Protein AF-A0A354CIU0-F1 (afdb_monomer_lite)

Sequence (46 aa):
MHNTDNTENDNKIQKFRQTVCDSDNVVFFGGAGVSTESGIPDFRGV

Structure (mmCIF, N/CA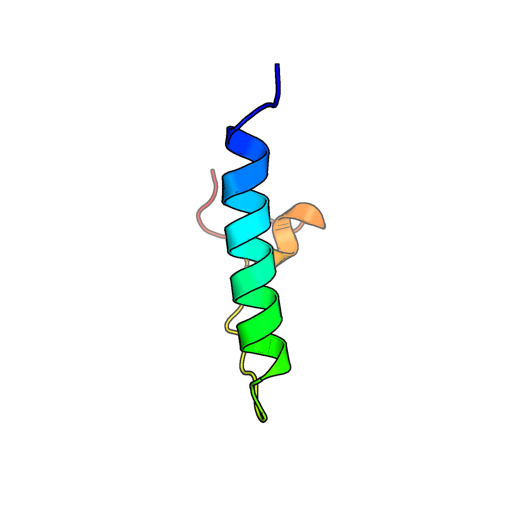/C/O backbone):
data_AF-A0A354CIU0-F1
#
_entry.id   AF-A0A354CIU0-F1
#
loop_
_atom_site.group_PDB
_atom_site.id
_atom_site.type_symbol
_atom_site.label_atom_id
_atom_site.label_alt_id
_atom_site.label_comp_id
_atom_site.label_asym_id
_atom_site.label_entity_id
_atom_site.label_seq_id
_atom_site.pdbx_PDB_ins_code
_atom_site.Cartn_x
_atom_site.Cartn_y
_atom_site.Cartn_z
_atom_site.occupancy
_atom_site.B_iso_or_equiv
_atom_site.auth_seq_id
_atom_site.auth_comp_id
_atom_site.auth_asym_id
_atom_site.auth_atom_id
_atom_site.pdbx_PDB_model_num
ATOM 1 N N . MET A 1 1 ? 16.009 22.873 14.623 1.00 47.47 1 MET A N 1
ATOM 2 C CA . MET A 1 1 ? 15.185 22.937 13.399 1.00 47.47 1 MET A CA 1
ATOM 3 C C . MET A 1 1 ? 14.565 21.565 13.205 1.00 47.47 1 MET A C 1
ATOM 5 O O . MET A 1 1 ? 15.297 20.625 12.936 1.00 47.47 1 MET A O 1
ATOM 9 N N . HIS A 1 2 ? 13.269 21.421 13.485 1.00 54.59 2 HIS A N 1
ATO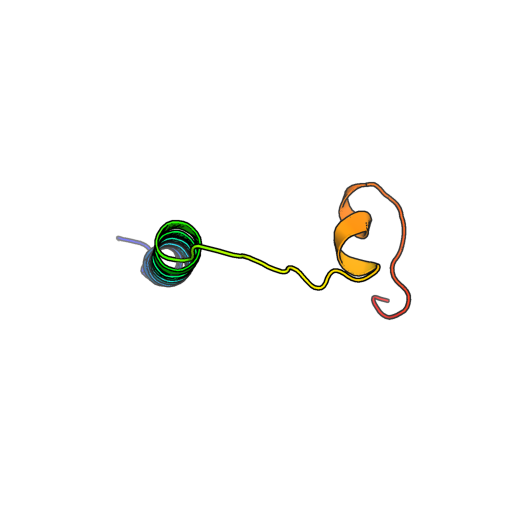M 10 C CA . HIS A 1 2 ? 12.525 20.197 13.173 1.00 54.59 2 HIS A CA 1
ATOM 11 C C . HIS A 1 2 ? 12.175 20.268 11.683 1.00 54.59 2 HIS A C 1
ATOM 13 O O . HIS A 1 2 ? 11.592 21.263 11.258 1.00 54.59 2 HIS A O 1
ATOM 19 N N . ASN A 1 3 ? 12.590 19.276 10.896 1.00 62.91 3 ASN A N 1
ATOM 20 C CA . ASN A 1 3 ? 12.304 19.225 9.465 1.00 62.91 3 ASN A CA 1
ATOM 21 C C . ASN A 1 3 ? 10.815 18.891 9.280 1.00 62.91 3 ASN A C 1
ATOM 23 O O . ASN A 1 3 ? 10.416 17.748 9.490 1.00 62.91 3 ASN A O 1
ATOM 27 N N . THR A 1 4 ? 9.987 19.887 8.967 1.00 62.84 4 THR A N 1
ATOM 28 C CA . THR A 1 4 ? 8.520 19.754 8.867 1.00 62.84 4 THR A CA 1
ATOM 29 C C . THR A 1 4 ? 8.064 18.806 7.756 1.00 62.84 4 THR A C 1
ATOM 31 O O . THR A 1 4 ? 6.969 18.259 7.847 1.00 62.84 4 THR A O 1
ATOM 34 N N . ASP A 1 5 ? 8.917 18.554 6.761 1.00 61.62 5 ASP A N 1
ATOM 35 C CA . ASP A 1 5 ? 8.607 17.710 5.599 1.00 61.62 5 ASP A CA 1
ATOM 36 C C . ASP A 1 5 ? 8.521 16.216 5.947 1.00 61.62 5 ASP A C 1
ATOM 38 O O . ASP A 1 5 ? 7.704 15.486 5.383 1.00 61.62 5 ASP A O 1
ATOM 42 N N . ASN A 1 6 ? 9.311 15.753 6.923 1.00 65.06 6 ASN A N 1
ATOM 43 C CA . ASN A 1 6 ? 9.216 14.367 7.399 1.00 65.06 6 ASN A CA 1
ATOM 44 C C . ASN A 1 6 ? 7.893 14.135 8.141 1.00 65.06 6 ASN A C 1
ATOM 46 O O . ASN A 1 6 ? 7.248 13.106 7.957 1.00 65.06 6 ASN A O 1
ATOM 50 N N . THR A 1 7 ? 7.428 15.139 8.889 1.00 74.38 7 THR A N 1
ATOM 51 C CA . THR A 1 7 ? 6.194 15.059 9.674 1.00 74.38 7 THR A CA 1
ATOM 52 C C . THR A 1 7 ? 4.954 14.827 8.801 1.00 74.38 7 THR A C 1
ATOM 54 O O . THR A 1 7 ? 4.047 14.102 9.205 1.00 74.38 7 THR A O 1
ATOM 57 N N . GLU A 1 8 ? 4.879 15.408 7.598 1.00 81.56 8 GLU A N 1
ATOM 58 C CA . GLU A 1 8 ? 3.711 15.231 6.721 1.00 81.56 8 GLU A CA 1
ATOM 59 C C . GLU A 1 8 ? 3.634 13.819 6.115 1.00 81.56 8 GLU A C 1
ATOM 61 O O . GLU A 1 8 ? 2.560 13.208 6.102 1.00 81.56 8 GLU A O 1
ATOM 66 N N . ASN A 1 9 ? 4.759 13.278 5.640 1.00 87.44 9 ASN A N 1
ATOM 67 C CA . ASN A 1 9 ? 4.807 11.920 5.093 1.00 87.44 9 ASN A CA 1
ATOM 68 C C . ASN A 1 9 ? 4.549 10.870 6.177 1.00 87.44 9 ASN A C 1
ATOM 70 O O . ASN A 1 9 ? 3.754 9.953 5.959 1.00 87.44 9 ASN A O 1
ATOM 74 N N . ASP A 1 10 ? 5.123 11.057 7.366 1.00 88.56 10 ASP A N 1
ATOM 75 C CA . ASP A 1 10 ? 4.879 10.190 8.518 1.00 88.56 10 ASP A CA 1
ATOM 76 C C . ASP A 1 10 ? 3.389 10.170 8.893 1.00 88.56 10 ASP A C 1
ATOM 78 O O . ASP A 1 10 ? 2.814 9.103 9.121 1.00 88.56 10 ASP A O 1
ATOM 82 N N . ASN A 1 11 ? 2.716 11.326 8.856 1.0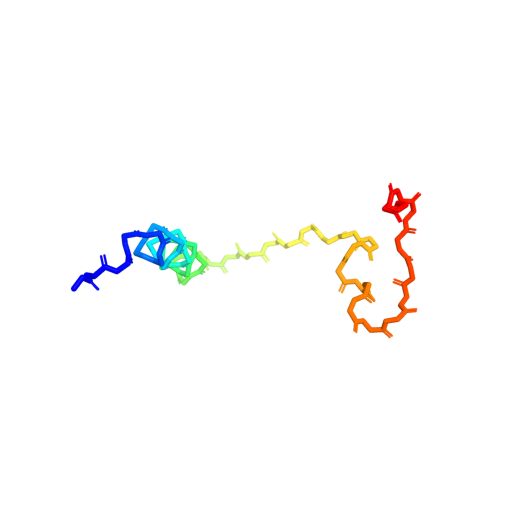0 93.56 11 ASN A N 1
ATOM 83 C CA . ASN A 1 11 ? 1.272 11.414 9.088 1.00 93.56 11 ASN A CA 1
ATOM 84 C C . ASN A 1 11 ? 0.455 10.654 8.028 1.00 93.56 11 ASN A C 1
ATOM 86 O O . ASN A 1 11 ? -0.519 9.973 8.367 1.00 93.56 11 ASN A O 1
ATOM 90 N N . LYS A 1 12 ? 0.840 10.731 6.746 1.00 94.44 12 LYS A N 1
ATOM 91 C CA . LYS A 1 12 ? 0.175 9.985 5.659 1.00 94.44 12 LYS A CA 1
ATOM 92 C C . LYS A 1 12 ? 0.343 8.476 5.838 1.00 94.44 12 LYS A C 1
ATOM 94 O O . LYS A 1 12 ? -0.638 7.742 5.714 1.00 94.44 12 LYS A O 1
ATOM 99 N N . ILE A 1 13 ? 1.547 8.026 6.191 1.00 95.88 13 ILE A N 1
ATOM 100 C CA . ILE A 1 13 ? 1.842 6.612 6.455 1.00 95.88 13 ILE A CA 1
ATOM 101 C C . ILE A 1 13 ? 1.043 6.113 7.662 1.00 95.88 13 ILE A C 1
ATOM 103 O O . ILE A 1 13 ? 0.430 5.050 7.582 1.00 95.88 13 ILE A O 1
ATOM 107 N N . GLN A 1 14 ? 0.976 6.881 8.755 1.00 96.38 14 GLN A N 1
ATOM 108 C CA . GLN A 1 14 ? 0.186 6.494 9.929 1.00 96.38 14 GLN A CA 1
ATOM 109 C C . GLN A 1 14 ? -1.306 6.383 9.610 1.00 96.38 14 GLN A C 1
ATOM 111 O O . GLN A 1 14 ? -1.953 5.421 10.022 1.00 96.38 14 GLN A O 1
ATOM 116 N N . LYS A 1 15 ? -1.853 7.317 8.825 1.00 96.62 15 LYS A N 1
ATOM 117 C CA . LYS A 1 15 ? -3.256 7.264 8.398 1.00 96.62 15 LYS A CA 1
ATOM 118 C C . LYS A 1 15 ? -3.543 6.059 7.498 1.00 96.62 15 LYS A C 1
ATOM 120 O O . LYS A 1 15 ? -4.560 5.388 7.681 1.00 96.62 15 LYS A O 1
ATOM 125 N N . PHE A 1 16 ? -2.649 5.761 6.555 1.00 97.00 16 PHE A N 1
ATOM 126 C CA . PHE A 1 16 ? -2.749 4.562 5.723 1.00 97.00 16 PHE A CA 1
ATOM 127 C C . PHE A 1 16 ? -2.708 3.290 6.577 1.00 97.00 16 PHE A C 1
ATOM 129 O O . PHE A 1 16 ? -3.589 2.444 6.454 1.00 97.00 16 PHE A O 1
ATOM 136 N N . ARG A 1 17 ? -1.751 3.199 7.509 1.00 97.38 17 ARG A N 1
ATOM 137 C CA . ARG A 1 17 ? -1.618 2.071 8.438 1.00 97.38 17 ARG A CA 1
ATOM 138 C C . ARG A 1 17 ? -2.895 1.847 9.243 1.00 97.38 17 ARG A C 1
ATOM 140 O O . ARG A 1 17 ? -3.358 0.716 9.315 1.00 97.38 17 ARG A O 1
ATOM 147 N N . GLN A 1 18 ? -3.478 2.910 9.796 1.00 98.19 18 GLN A N 1
ATOM 148 C CA . GLN A 1 18 ? -4.737 2.822 10.537 1.00 98.19 18 GLN A CA 1
ATOM 149 C C . GLN A 1 18 ? -5.869 2.282 9.653 1.00 98.19 18 GLN A C 1
ATOM 151 O O . GLN A 1 18 ? -6.566 1.356 10.044 1.00 98.19 18 GLN A O 1
ATOM 156 N N . THR A 1 19 ? -5.983 2.792 8.424 1.00 97.38 19 THR A N 1
ATOM 157 C CA . THR A 1 19 ? -7.008 2.354 7.460 1.00 97.38 19 THR A CA 1
ATOM 158 C C . THR A 1 19 ? -6.881 0.861 7.141 1.00 97.38 19 THR A C 1
ATOM 160 O O . THR A 1 19 ? -7.884 0.158 7.080 1.00 97.38 19 THR A O 1
ATOM 163 N N . VAL A 1 20 ? -5.651 0.366 6.966 1.00 97.88 20 VAL A N 1
ATOM 164 C CA . VAL A 1 20 ? -5.377 -1.060 6.733 1.00 97.88 20 VAL A CA 1
ATOM 165 C C . VAL A 1 20 ? -5.720 -1.899 7.966 1.00 97.88 20 VAL A C 1
ATOM 167 O O . VAL A 1 20 ? -6.349 -2.940 7.818 1.00 97.88 20 VAL A O 1
ATOM 170 N N . CYS A 1 21 ? -5.338 -1.456 9.169 1.00 97.62 21 CYS A N 1
ATOM 171 C CA . CYS A 1 21 ? -5.615 -2.179 10.415 1.00 97.62 21 CYS A CA 1
ATOM 172 C C . CYS A 1 21 ? -7.111 -2.273 10.746 1.00 97.62 21 CYS A C 1
ATOM 174 O O . CYS A 1 21 ? -7.530 -3.279 11.308 1.00 97.62 21 CYS A O 1
ATOM 176 N N . ASP A 1 22 ? -7.895 -1.253 10.398 1.00 98.38 22 ASP A N 1
ATOM 177 C CA . ASP A 1 22 ? -9.336 -1.201 10.677 1.00 98.38 22 ASP A CA 1
ATOM 178 C C . ASP A 1 22 ? -10.186 -1.916 9.611 1.00 98.38 22 ASP A C 1
ATOM 180 O O . ASP A 1 22 ? -11.409 -1.976 9.729 1.00 98.38 22 ASP A O 1
ATOM 184 N N . SER A 1 23 ? -9.564 -2.431 8.546 1.00 98.12 23 SER A N 1
ATOM 185 C CA . SER A 1 23 ? -10.261 -3.091 7.440 1.00 98.12 23 SER A CA 1
ATOM 186 C C . SER A 1 23 ? -10.295 -4.609 7.623 1.00 98.12 23 SER A C 1
ATOM 188 O O . SER A 1 23 ? -9.250 -5.248 7.701 1.00 98.12 23 SER A O 1
ATOM 190 N N . ASP A 1 24 ? -11.488 -5.209 7.567 1.00 98.25 24 ASP A N 1
ATOM 191 C CA . ASP A 1 24 ? -11.648 -6.673 7.618 1.00 98.25 24 ASP A CA 1
ATOM 192 C C . ASP A 1 24 ? -11.153 -7.380 6.345 1.00 98.25 24 ASP A C 1
ATOM 194 O O . ASP A 1 24 ? -10.751 -8.541 6.376 1.00 98.25 24 ASP A O 1
ATOM 198 N N . ASN A 1 25 ? -11.205 -6.694 5.199 1.00 97.88 25 ASN A N 1
ATOM 199 C CA . ASN A 1 25 ? -10.786 -7.225 3.904 1.00 97.88 25 ASN A CA 1
ATOM 200 C C . ASN A 1 25 ? -10.027 -6.151 3.127 1.00 97.88 25 ASN A C 1
ATOM 202 O O . ASN A 1 25 ? -10.532 -5.046 2.931 1.00 97.88 25 ASN A O 1
ATOM 206 N N . VAL A 1 26 ? -8.836 -6.494 2.637 1.00 97.06 26 VAL A N 1
ATOM 207 C CA . VAL A 1 26 ? -7.969 -5.576 1.891 1.00 97.06 26 VAL A CA 1
ATOM 208 C C . VAL A 1 26 ? -7.656 -6.169 0.523 1.00 97.06 26 VAL A C 1
ATOM 210 O O . VAL A 1 26 ? -7.178 -7.297 0.419 1.00 97.06 26 VAL A O 1
ATOM 213 N N . VAL A 1 27 ? -7.896 -5.388 -0.531 1.00 96.94 27 VAL A N 1
ATOM 214 C CA . VAL A 1 27 ? -7.498 -5.715 -1.905 1.00 96.94 27 VAL A CA 1
ATOM 215 C C . VAL A 1 27 ? -6.505 -4.665 -2.381 1.00 96.94 27 VAL A C 1
ATOM 217 O O . VAL A 1 27 ? -6.781 -3.468 -2.323 1.00 96.94 27 VAL A O 1
ATOM 220 N N . PHE A 1 28 ? -5.353 -5.120 -2.866 1.00 96.31 28 PHE A N 1
ATOM 221 C CA . PHE A 1 28 ? -4.319 -4.266 -3.437 1.00 96.31 28 PHE A CA 1
ATOM 222 C C . PHE A 1 28 ? -4.239 -4.466 -4.951 1.00 96.31 28 PHE A C 1
ATOM 224 O O . PHE A 1 28 ? -4.144 -5.595 -5.432 1.00 96.31 28 PHE A O 1
ATOM 231 N N . PHE A 1 29 ? -4.236 -3.362 -5.697 1.00 96.12 29 PHE A N 1
ATOM 232 C CA . PHE A 1 29 ? -4.046 -3.363 -7.144 1.00 96.12 29 PHE A CA 1
ATOM 233 C C . PHE A 1 29 ? -2.625 -2.906 -7.472 1.00 96.12 29 PHE A C 1
ATOM 235 O O . PHE A 1 29 ? -2.335 -1.711 -7.499 1.00 96.12 29 PHE A O 1
ATOM 242 N N . GLY A 1 30 ? -1.741 -3.875 -7.703 1.00 93.75 30 GLY A N 1
ATOM 243 C CA . GLY A 1 30 ? -0.370 -3.633 -8.147 1.00 93.75 30 GLY A CA 1
ATOM 244 C C . GLY A 1 30 ? -0.239 -3.586 -9.671 1.00 93.75 30 GLY A C 1
ATOM 245 O O . GLY A 1 30 ? -1.054 -4.151 -10.399 1.00 93.75 30 GLY A O 1
ATOM 246 N N . GLY A 1 31 ? 0.825 -2.942 -10.152 1.00 95.19 31 GLY A N 1
ATOM 247 C CA . GLY A 1 31 ? 1.249 -2.945 -11.557 1.00 95.19 31 GLY A CA 1
ATOM 248 C C . GLY A 1 31 ? 2.760 -3.160 -11.676 1.00 95.19 31 GLY A C 1
ATOM 249 O O . GLY A 1 31 ? 3.432 -3.325 -10.665 1.00 95.19 31 GLY A O 1
ATOM 250 N N . ALA A 1 32 ? 3.318 -3.113 -12.890 1.00 95.38 32 ALA A N 1
ATOM 251 C CA . ALA A 1 32 ? 4.746 -3.388 -13.123 1.00 95.38 32 ALA A CA 1
ATOM 252 C C . ALA A 1 32 ? 5.709 -2.502 -12.303 1.00 95.38 32 ALA A C 1
ATOM 254 O O . ALA A 1 32 ? 6.798 -2.943 -11.952 1.00 95.38 32 ALA A O 1
ATOM 255 N N . GLY A 1 33 ? 5.274 -1.292 -11.929 1.00 94.69 33 GLY A N 1
ATOM 256 C CA . GLY A 1 33 ? 6.046 -0.373 -11.092 1.00 94.69 33 GLY A CA 1
ATOM 257 C C . GLY A 1 33 ? 6.459 -0.937 -9.727 1.00 94.69 33 GLY A C 1
ATOM 258 O O . GLY A 1 33 ? 7.460 -0.492 -9.197 1.00 94.69 33 GLY A O 1
ATOM 259 N N . VAL A 1 34 ? 5.759 -1.940 -9.174 1.00 96.00 34 VAL A N 1
ATOM 260 C CA . VAL A 1 34 ? 6.138 -2.547 -7.876 1.00 96.00 34 VAL A CA 1
ATOM 261 C C . VAL A 1 34 ? 7.334 -3.506 -7.964 1.00 96.00 34 VAL A C 1
ATOM 263 O O . VAL A 1 34 ? 7.696 -4.133 -6.971 1.00 96.00 34 VAL A O 1
ATOM 266 N N . SER A 1 35 ? 7.892 -3.709 -9.159 1.00 96.19 35 SER A N 1
ATOM 267 C CA . SER A 1 35 ? 9.005 -4.633 -9.405 1.00 96.19 35 SER A CA 1
ATOM 268 C C . SER A 1 35 ? 10.279 -3.932 -9.888 1.00 96.19 35 SER A C 1
ATOM 270 O O . SER A 1 35 ? 11.305 -4.601 -10.049 1.00 96.19 35 SER A O 1
ATOM 272 N N . THR A 1 36 ? 10.260 -2.608 -10.065 1.00 95.50 36 THR A N 1
ATOM 273 C CA . THR A 1 36 ? 11.407 -1.833 -10.571 1.00 95.50 36 THR A CA 1
ATOM 274 C C . THR A 1 36 ? 12.600 -1.906 -9.629 1.00 95.50 36 THR A C 1
ATOM 276 O O . THR A 1 36 ? 13.726 -2.106 -10.084 1.00 95.50 36 THR A O 1
ATOM 279 N N . GLU A 1 37 ? 12.370 -1.894 -8.315 1.00 95.06 37 GLU A N 1
ATOM 280 C CA . GLU A 1 37 ? 13.420 -2.008 -7.299 1.00 95.06 37 GLU A CA 1
ATOM 281 C C . GLU A 1 37 ? 14.091 -3.392 -7.278 1.00 95.06 37 GLU A C 1
ATOM 283 O O . GLU A 1 37 ? 15.179 -3.545 -6.726 1.00 95.06 37 GLU A O 1
ATOM 288 N N . SER A 1 38 ? 13.480 -4.399 -7.913 1.00 95.75 38 SER A N 1
ATOM 289 C CA . SER A 1 38 ? 14.076 -5.728 -8.115 1.00 95.75 38 SER A CA 1
ATOM 290 C C . SER A 1 38 ? 14.827 -5.874 -9.448 1.00 95.75 38 SER A C 1
ATOM 292 O O . SER A 1 38 ? 15.319 -6.956 -9.764 1.00 95.75 38 SER A O 1
ATOM 294 N N . GLY A 1 39 ? 14.931 -4.796 -10.232 1.00 93.12 39 GLY A N 1
ATOM 295 C CA . GLY A 1 39 ? 15.580 -4.784 -11.545 1.00 93.12 39 GLY A CA 1
ATOM 296 C C . GLY A 1 39 ? 14.670 -5.186 -12.709 1.00 93.12 39 GLY A C 1
ATOM 297 O O . GLY A 1 39 ? 15.164 -5.375 -13.820 1.00 93.12 39 GLY A O 1
ATOM 298 N N . ILE A 1 40 ? 13.356 -5.311 -12.485 1.00 93.69 40 ILE A N 1
ATOM 299 C CA . ILE A 1 40 ? 12.373 -5.580 -13.543 1.00 93.69 40 ILE A CA 1
ATOM 300 C C . ILE A 1 40 ? 11.772 -4.240 -13.992 1.00 93.69 40 ILE A C 1
ATOM 302 O O . ILE A 1 40 ? 11.058 -3.619 -13.207 1.00 93.69 40 ILE A O 1
ATOM 306 N N . PRO A 1 41 ? 12.031 -3.773 -15.224 1.00 91.75 41 PRO A N 1
ATOM 307 C CA . PRO A 1 41 ? 11.551 -2.471 -15.675 1.00 91.75 41 PRO A CA 1
ATOM 308 C C . PRO A 1 41 ? 10.025 -2.450 -15.803 1.00 91.75 41 PRO A C 1
ATOM 310 O O . PRO A 1 41 ? 9.400 -3.453 -16.160 1.00 91.75 41 PRO A O 1
ATOM 313 N N . ASP A 1 42 ? 9.425 -1.289 -15.543 1.00 95.62 42 ASP A N 1
ATOM 314 C CA . ASP A 1 42 ? 8.017 -1.065 -15.846 1.00 95.62 42 ASP A CA 1
ATOM 315 C C . ASP A 1 42 ? 7.819 -0.659 -17.325 1.00 95.62 42 ASP A C 1
ATOM 317 O O . ASP A 1 42 ? 8.758 -0.602 -18.120 1.00 95.62 42 ASP A O 1
ATOM 321 N N . PHE A 1 43 ? 6.570 -0.412 -17.724 1.00 92.75 43 PHE A N 1
ATOM 322 C CA . PHE A 1 43 ? 6.231 -0.100 -19.115 1.00 92.75 43 PHE A CA 1
ATOM 323 C C . P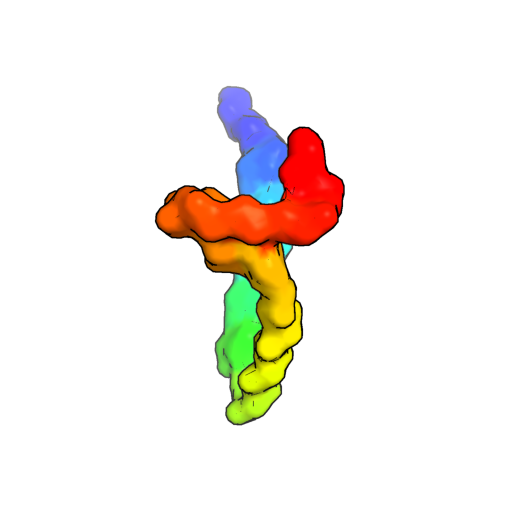HE A 1 43 ? 6.288 1.391 -19.479 1.00 92.75 43 PHE A C 1
ATOM 325 O O . PHE A 1 43 ? 6.132 1.720 -20.655 1.00 92.75 43 PHE A O 1
ATOM 332 N N . ARG A 1 44 ? 6.370 2.304 -18.504 1.00 92.56 44 ARG A N 1
ATOM 333 C CA . ARG A 1 44 ? 6.091 3.742 -18.709 1.00 92.56 44 ARG A CA 1
ATOM 334 C C . ARG A 1 44 ? 7.100 4.693 -18.054 1.00 92.56 44 ARG A C 1
ATOM 336 O O . ARG A 1 44 ? 7.048 5.883 -18.351 1.00 92.56 44 ARG A O 1
ATOM 343 N N . GLY A 1 45 ? 7.973 4.206 -17.183 1.00 82.38 45 GLY A N 1
ATOM 344 C CA . GLY A 1 45 ? 9.053 4.931 -16.531 1.00 82.38 45 GLY A CA 1
ATOM 345 C C . GLY A 1 45 ? 10.297 4.895 -17.406 1.00 82.38 45 GLY A C 1
ATOM 346 O O . GLY A 1 45 ? 11.039 3.915 -17.395 1.00 82.38 45 GLY A O 1
ATOM 347 N N . VAL A 1 46 ? 10.473 5.949 -18.203 1.00 67.31 46 VAL A N 1
ATOM 348 C CA . VAL A 1 46 ? 11.742 6.271 -18.877 1.00 67.31 46 VAL A CA 1
ATOM 349 C C . VAL A 1 46 ? 12.677 7.021 -17.943 1.00 67.31 46 VAL A C 1
ATOM 351 O O . VAL A 1 46 ? 12.168 7.833 -17.135 1.00 67.31 46 VAL A O 1
#

Secondary structure (DSSP, 8-state):
---HHHHHHHHHHHHHHHHHHT-SS------GGGGGGGT---SS--

Foldseek 3Di:
DPPVVVVVVVVVV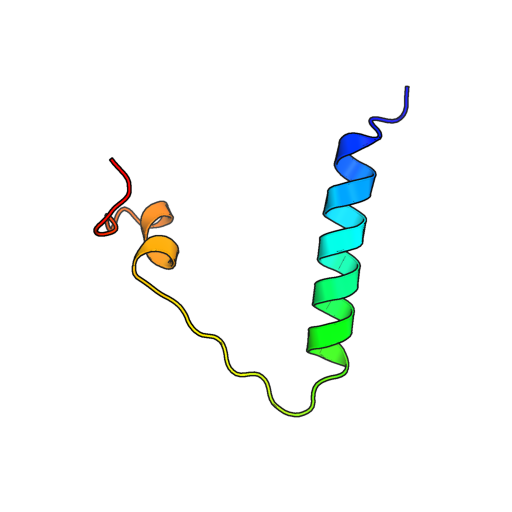VVVVVVVVPDPDDDDDDAQVVC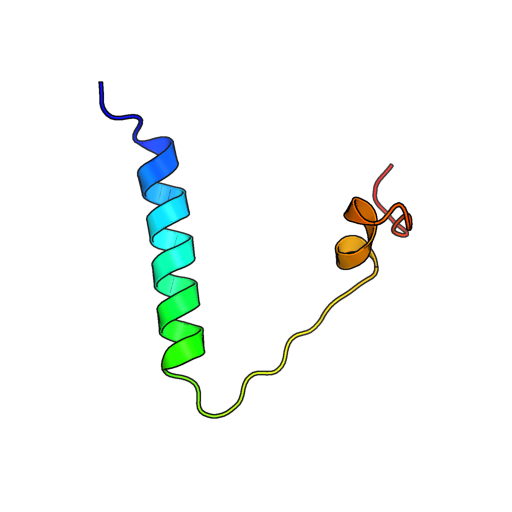VVVVRDHDPDD

Radius of gyration: 15.44 Å; chains: 1; bounding box: 27×30×32 Å

pLDDT: mean 89.01, std 13.25, range [47.47, 98.38]